Protein AF-A0A218NNU5-F1 (afdb_monomer_lite)

Foldseek 3Di:
DVLVVLLVLLVVLLVQLVVLQVQLVVQCVVCVVVVPCVDPSPVSSVVSNVSSVVSNVVSVVSVVVSVVVVVVVPD

Radius of gyration: 17.12 Å; chains: 1; bounding box: 42×20×46 Å

Secondary structure (DSSP, 8-state):
-HHHHHHHHHHHHHHHHHHHHHHHHHHHHHHHHTT-TTSHHHHHHHHHHHHHHHHHHHHHHHHHHHHHHHTTS--

Organism: NCBI:txid1920749

pLDDT: mean 76.65, std 12.59, range [48.0, 91.19]

Sequence (75 aa):
MHTEKQRIRAVFLLSFGTVFLISGIAGLLSLSISYNIKSFGTVIASLSVIAGAYFLLNAYFVWNNTATRGLGEDT

Structure (mmCIF, N/CA/C/O backbone):
data_AF-A0A218NNU5-F1
#
_entry.id   AF-A0A218NNU5-F1
#
loop_
_atom_site.group_PDB
_atom_site.id
_atom_site.type_symbol
_atom_sit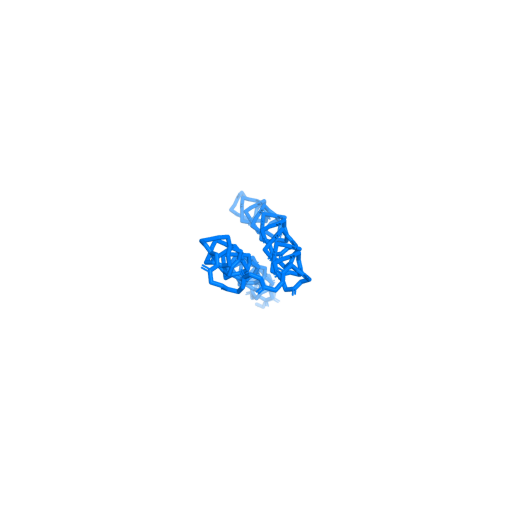e.label_atom_id
_atom_site.label_alt_id
_atom_site.label_comp_id
_atom_site.label_asym_id
_atom_site.label_entity_id
_atom_site.label_seq_id
_atom_site.pdbx_PDB_ins_code
_atom_site.Cartn_x
_atom_site.Cartn_y
_atom_site.Cartn_z
_atom_site.occupancy
_atom_site.B_iso_or_equiv
_atom_site.auth_seq_id
_atom_site.auth_comp_id
_atom_site.auth_asym_id
_atom_site.auth_atom_id
_atom_site.pdbx_PDB_model_num
ATOM 1 N N . MET A 1 1 ? -13.627 4.313 23.593 1.00 48.44 1 MET A N 1
ATOM 2 C CA . MET A 1 1 ? -12.461 5.141 23.186 1.00 48.44 1 MET A CA 1
ATOM 3 C C . MET A 1 1 ? -11.331 4.355 22.491 1.00 48.44 1 MET A C 1
ATOM 5 O O . MET A 1 1 ? -10.646 4.936 21.659 1.00 48.44 1 MET A O 1
ATOM 9 N N . HIS A 1 2 ? -11.115 3.056 22.770 1.00 54.69 2 HIS A N 1
ATOM 10 C CA . HIS A 1 2 ? -10.041 2.259 22.133 1.00 54.69 2 HIS A CA 1
ATOM 11 C C . HIS A 1 2 ? -10.332 1.819 20.681 1.00 54.69 2 HIS A C 1
ATOM 13 O O . HIS A 1 2 ? -9.427 1.825 19.845 1.00 54.69 2 HIS A O 1
ATOM 19 N N . THR A 1 3 ? -11.587 1.494 20.367 1.00 64.44 3 THR A N 1
ATOM 20 C CA . THR A 1 3 ? -12.046 1.014 19.049 1.00 64.44 3 THR A CA 1
ATOM 21 C C . THR A 1 3 ? -11.949 2.074 17.951 1.00 64.44 3 THR A C 1
ATOM 23 O O . THR A 1 3 ? -11.560 1.780 16.824 1.00 64.44 3 THR A O 1
ATOM 26 N N . GLU A 1 4 ? -12.213 3.338 18.275 1.00 68.88 4 GLU A N 1
ATOM 27 C CA . GLU A 1 4 ? -12.194 4.441 17.306 1.00 68.88 4 GLU A CA 1
ATOM 28 C C . GLU A 1 4 ? -10.767 4.780 16.844 1.00 68.88 4 GLU A C 1
ATOM 30 O O . GLU A 1 4 ? -10.492 4.905 15.651 1.00 68.88 4 GLU A O 1
ATOM 35 N N . LYS A 1 5 ? -9.810 4.794 17.781 1.00 77.12 5 LYS A N 1
ATOM 36 C CA . LYS A 1 5 ? -8.382 4.990 17.490 1.00 77.12 5 LYS A CA 1
ATOM 37 C C . LYS A 1 5 ? -7.802 3.852 16.638 1.00 77.12 5 LYS A C 1
ATOM 39 O O . LYS A 1 5 ? -6.943 4.096 15.789 1.00 77.12 5 LYS A O 1
ATOM 44 N N . GLN A 1 6 ? -8.266 2.617 16.844 1.00 73.88 6 GLN A N 1
ATOM 45 C CA . GLN A 1 6 ? -7.879 1.458 16.028 1.00 73.88 6 GLN A CA 1
ATOM 46 C C . GLN A 1 6 ? -8.475 1.525 14.621 1.00 73.88 6 GLN A C 1
ATOM 48 O O . GLN A 1 6 ? -7.760 1.278 13.650 1.00 73.88 6 GLN A O 1
ATOM 53 N N . ARG A 1 7 ? -9.737 1.947 14.498 1.00 75.56 7 ARG A N 1
ATOM 54 C CA . ARG A 1 7 ? -10.401 2.143 13.206 1.00 75.56 7 ARG A CA 1
ATOM 55 C C . ARG A 1 7 ? -9.713 3.223 12.369 1.00 75.56 7 ARG A C 1
ATOM 57 O O . ARG A 1 7 ? -9.433 2.989 11.197 1.00 75.56 7 ARG A O 1
ATOM 64 N N . ILE A 1 8 ? -9.361 4.359 12.975 1.00 82.62 8 ILE A N 1
ATOM 65 C CA . ILE A 1 8 ? -8.619 5.438 12.300 1.00 82.62 8 ILE A CA 1
ATOM 66 C C . ILE A 1 8 ? -7.248 4.942 11.820 1.00 82.62 8 ILE A C 1
ATOM 68 O O . ILE A 1 8 ? -6.861 5.218 10.686 1.00 82.62 8 ILE A O 1
ATOM 72 N N . ARG A 1 9 ? -6.530 4.159 12.640 1.00 80.94 9 ARG A N 1
ATOM 73 C CA . ARG A 1 9 ? -5.265 3.533 12.221 1.00 80.94 9 ARG A CA 1
ATOM 74 C C . ARG A 1 9 ? -5.462 2.598 11.032 1.00 80.94 9 ARG A C 1
ATOM 76 O O . ARG A 1 9 ? -4.717 2.721 10.068 1.00 80.94 9 ARG A O 1
ATOM 83 N N . ALA A 1 10 ? -6.453 1.710 11.073 1.00 81.00 10 ALA A N 1
ATOM 84 C CA . ALA A 1 10 ? -6.716 0.779 9.977 1.00 81.00 10 ALA A CA 1
ATOM 85 C C . ALA A 1 10 ? -6.980 1.520 8.661 1.00 81.00 10 ALA A C 1
ATOM 87 O O . ALA A 1 10 ? -6.345 1.211 7.659 1.00 81.00 10 ALA A O 1
ATOM 88 N N . VAL A 1 11 ? -7.839 2.544 8.681 1.00 84.00 11 VAL A N 1
ATOM 89 C CA . VAL A 1 11 ? -8.144 3.361 7.495 1.00 84.00 11 VAL A CA 1
ATOM 90 C C . VAL A 1 11 ? -6.897 4.086 6.987 1.00 84.00 11 VAL A C 1
ATOM 92 O O . VAL A 1 11 ? -6.623 4.064 5.791 1.00 84.00 11 VAL A O 1
ATOM 95 N N . PHE A 1 12 ? -6.104 4.678 7.882 1.00 85.12 12 PHE A N 1
ATOM 96 C CA . PHE A 1 12 ? -4.863 5.355 7.509 1.00 85.12 12 PHE A CA 1
ATOM 97 C C . PHE A 1 12 ? -3.860 4.403 6.842 1.00 85.12 12 PHE A C 1
ATOM 99 O O . PHE A 1 12 ? -3.333 4.717 5.776 1.00 85.12 12 PHE A O 1
ATOM 106 N N . LEU A 1 13 ? -3.635 3.227 7.439 1.00 85.81 13 LEU A N 1
ATOM 107 C CA . LEU A 1 13 ? -2.767 2.179 6.897 1.00 85.81 13 LEU A CA 1
ATOM 108 C C . LEU A 1 13 ? -3.256 1.678 5.533 1.00 85.81 13 LEU A C 1
ATOM 110 O O . LEU A 1 13 ? -2.444 1.454 4.638 1.00 85.81 13 LEU A O 1
ATOM 114 N N . LEU A 1 14 ? -4.569 1.544 5.354 1.00 85.31 14 LEU A N 1
ATOM 115 C CA . LEU A 1 14 ? -5.172 1.074 4.109 1.00 85.31 14 LEU A CA 1
ATOM 116 C C . LEU A 1 14 ? -4.987 2.101 2.982 1.00 85.31 14 LEU A C 1
ATOM 118 O O . LEU A 1 14 ? -4.551 1.739 1.886 1.00 85.31 14 LEU A O 1
ATOM 122 N N . SER A 1 15 ? -5.217 3.386 3.266 1.00 87.56 15 SER A N 1
ATOM 123 C CA . SER A 1 15 ? -4.978 4.479 2.316 1.00 87.56 15 SER A CA 1
ATOM 124 C C . SER A 1 15 ? -3.500 4.590 1.934 1.00 87.56 15 SER A C 1
ATOM 126 O O . SER A 1 15 ? -3.170 4.605 0.748 1.00 87.56 15 SER A O 1
ATOM 128 N N . PHE A 1 16 ? -2.595 4.605 2.921 1.00 85.62 16 PHE A N 1
ATOM 129 C CA . PHE A 1 16 ? -1.150 4.678 2.669 1.00 85.62 16 PHE A CA 1
ATOM 130 C C . PHE A 1 16 ? -0.641 3.464 1.895 1.00 85.62 16 PHE A C 1
ATOM 132 O O . PHE A 1 16 ? 0.105 3.616 0.927 1.00 85.62 16 PHE A O 1
ATOM 139 N N . GLY A 1 17 ? -1.076 2.269 2.291 1.00 84.81 17 GLY A N 1
ATOM 140 C CA . GLY A 1 17 ? -0.716 1.030 1.621 1.00 84.81 17 GLY A CA 1
ATOM 141 C C . GLY A 1 17 ? -1.140 1.030 0.157 1.00 84.81 17 GLY A C 1
ATOM 142 O O . GLY A 1 17 ? -0.330 0.719 -0.711 1.00 84.81 17 GLY A O 1
ATOM 143 N N . THR A 1 18 ? -2.366 1.470 -0.128 1.00 87.69 18 THR A N 1
ATOM 144 C CA . THR A 1 18 ? -2.897 1.554 -1.497 1.00 87.69 18 THR A CA 1
ATOM 145 C C . THR A 1 18 ? -2.085 2.520 -2.362 1.00 87.69 18 THR A C 1
ATOM 147 O O . THR A 1 18 ? -1.711 2.170 -3.480 1.00 87.69 18 THR A O 1
ATOM 150 N N . VAL A 1 19 ? -1.743 3.705 -1.843 1.00 90.50 19 VAL A N 1
ATOM 151 C CA . VAL A 1 19 ? -0.928 4.694 -2.574 1.00 90.50 19 VAL A CA 1
ATOM 152 C C . VAL A 1 19 ? 0.465 4.146 -2.890 1.00 90.50 19 VAL A C 1
ATOM 154 O O . VAL A 1 19 ? 0.917 4.238 -4.033 1.00 90.50 19 VAL A O 1
ATOM 157 N N . PHE A 1 20 ? 1.134 3.534 -1.910 1.00 86.56 20 PHE A N 1
ATOM 158 C CA . PHE A 1 20 ? 2.458 2.929 -2.104 1.00 86.56 20 PHE A CA 1
ATOM 159 C C . PHE A 1 20 ? 2.436 1.781 -3.117 1.00 86.56 20 PHE A C 1
ATOM 161 O O . PHE A 1 20 ? 3.361 1.642 -3.922 1.00 86.56 20 PHE A O 1
ATOM 168 N N . LEU A 1 21 ? 1.370 0.982 -3.101 1.00 87.38 21 LEU A N 1
ATOM 169 C CA . LEU A 1 21 ? 1.213 -0.172 -3.977 1.00 87.38 21 LEU A CA 1
ATOM 170 C C . LEU A 1 21 ? 0.954 0.269 -5.425 1.00 87.38 21 LEU A C 1
ATOM 172 O O . LEU A 1 21 ? 1.651 -0.189 -6.328 1.00 87.38 21 LEU A O 1
ATOM 176 N N . ILE A 1 22 ? 0.046 1.227 -5.645 1.00 90.12 22 ILE A N 1
ATOM 177 C CA . ILE A 1 22 ? -0.213 1.805 -6.975 1.00 90.12 22 ILE A CA 1
ATOM 178 C C . ILE A 1 22 ? 1.043 2.492 -7.521 1.00 90.12 22 ILE A C 1
ATOM 180 O O . ILE A 1 22 ? 1.420 2.253 -8.666 1.00 90.12 22 ILE A O 1
ATOM 184 N N . SER A 1 23 ? 1.718 3.304 -6.701 1.00 87.62 23 SER A N 1
ATOM 185 C CA . SER A 1 23 ? 2.942 4.009 -7.100 1.00 87.62 23 SER A CA 1
ATOM 186 C C . SER A 1 23 ? 4.071 3.037 -7.467 1.00 87.62 23 SER A C 1
ATOM 188 O O . SER A 1 23 ? 4.708 3.181 -8.511 1.00 87.62 23 SER A O 1
ATOM 190 N N . GLY A 1 24 ? 4.275 1.990 -6.661 1.00 85.69 24 GLY A N 1
ATOM 191 C CA . GLY A 1 24 ? 5.276 0.958 -6.927 1.00 85.69 24 GLY A CA 1
ATOM 192 C C . GLY A 1 24 ? 4.989 0.167 -8.205 1.00 85.69 24 GLY A C 1
ATOM 193 O O . GLY A 1 24 ? 5.888 -0.016 -9.027 1.00 85.69 24 GLY A O 1
ATOM 194 N N . ILE A 1 25 ? 3.732 -0.240 -8.422 1.00 87.25 25 ILE A N 1
ATOM 195 C CA . ILE A 1 25 ? 3.322 -0.929 -9.655 1.00 87.25 25 ILE A CA 1
ATOM 196 C C . ILE A 1 25 ? 3.514 -0.016 -10.867 1.00 87.25 25 ILE A C 1
ATOM 198 O O . ILE A 1 25 ? 4.103 -0.450 -11.853 1.00 87.25 25 ILE A O 1
ATOM 202 N N . ALA A 1 26 ? 3.075 1.244 -10.797 1.00 85.94 26 ALA A N 1
ATOM 203 C CA . ALA A 1 26 ? 3.240 2.208 -11.884 1.00 85.94 26 ALA A CA 1
ATOM 204 C C . ALA A 1 26 ? 4.723 2.449 -12.217 1.00 85.94 26 ALA A C 1
ATOM 206 O O . ALA A 1 26 ? 5.096 2.490 -13.392 1.00 85.94 26 ALA A O 1
ATOM 207 N N . GLY A 1 27 ? 5.580 2.536 -11.194 1.00 82.88 27 GLY A N 1
ATOM 208 C CA . GLY A 1 27 ? 7.030 2.634 -11.355 1.00 82.88 27 GLY A CA 1
ATOM 209 C C . GLY A 1 27 ? 7.626 1.415 -12.062 1.00 82.88 27 GLY A C 1
ATOM 210 O O . GLY A 1 27 ? 8.365 1.573 -13.034 1.00 82.88 27 GLY A O 1
ATOM 211 N N . LEU A 1 28 ? 7.262 0.201 -11.633 1.00 84.06 28 LEU A N 1
ATOM 212 C CA . LEU A 1 28 ? 7.705 -1.044 -12.274 1.00 84.06 28 LEU A CA 1
ATOM 213 C C . LEU A 1 28 ? 7.213 -1.163 -13.722 1.00 84.06 28 LEU A C 1
ATOM 215 O O . LEU A 1 28 ? 7.978 -1.589 -14.589 1.00 84.06 28 LEU A O 1
ATOM 219 N N . LEU A 1 29 ? 5.971 -0.761 -14.000 1.00 83.62 29 LEU A N 1
ATOM 220 C CA . LEU A 1 29 ? 5.403 -0.754 -15.350 1.00 83.62 29 LEU A CA 1
ATOM 221 C C . LEU A 1 29 ? 6.175 0.201 -16.267 1.00 83.62 29 LEU A C 1
ATOM 223 O O . LEU A 1 29 ? 6.582 -0.188 -17.360 1.00 83.62 29 LEU A O 1
ATOM 227 N N . SER A 1 30 ? 6.449 1.418 -15.794 1.00 80.69 30 SER A N 1
ATOM 228 C CA . SER A 1 30 ? 7.219 2.426 -16.533 1.00 80.69 30 SER A CA 1
ATOM 229 C C . SER A 1 30 ? 8.654 1.962 -16.833 1.00 80.69 30 SER A C 1
ATOM 231 O O . SER A 1 30 ? 9.153 2.102 -17.956 1.00 80.69 30 SER A O 1
ATOM 233 N N . LEU A 1 31 ? 9.305 1.323 -15.855 1.00 76.44 3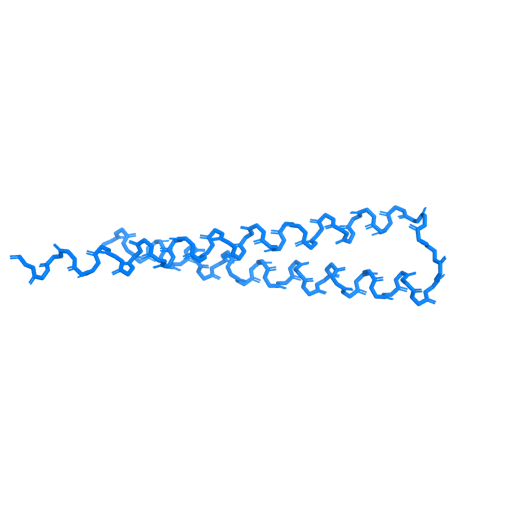1 LEU A N 1
ATOM 234 C CA . LEU A 1 31 ? 10.648 0.752 -16.008 1.00 76.44 31 LEU A CA 1
ATOM 235 C C . LEU A 1 31 ? 10.679 -0.446 -16.962 1.00 76.44 31 LEU A C 1
ATOM 237 O O . LEU A 1 31 ? 11.644 -0.598 -17.713 1.00 76.44 31 LEU A O 1
ATOM 241 N N . SER A 1 32 ? 9.623 -1.262 -16.956 1.00 70.00 32 SER A N 1
ATOM 242 C CA . SER A 1 32 ? 9.476 -2.408 -17.859 1.00 70.00 32 SER A CA 1
ATOM 243 C C . SER A 1 32 ? 9.305 -1.957 -19.309 1.00 70.00 32 SER A C 1
ATOM 245 O O . SER A 1 32 ? 9.946 -2.518 -20.192 1.00 70.00 32 SER A O 1
ATOM 247 N N . ILE A 1 33 ? 8.518 -0.900 -19.550 1.00 72.50 33 ILE A N 1
ATOM 248 C CA . ILE A 1 33 ? 8.369 -0.284 -20.882 1.00 72.50 33 ILE A CA 1
ATOM 249 C C . ILE A 1 33 ? 9.702 0.307 -21.363 1.00 72.50 33 ILE A C 1
ATOM 251 O O . ILE A 1 33 ? 10.036 0.220 -22.541 1.00 72.50 33 ILE A O 1
ATOM 255 N N . SER A 1 34 ? 10.492 0.872 -20.447 1.00 68.25 34 SER A N 1
ATOM 256 C CA . SER A 1 34 ? 11.793 1.475 -20.764 1.00 68.25 34 SER A CA 1
ATOM 257 C C . SER A 1 34 ? 12.948 0.461 -20.865 1.00 68.25 34 SER A C 1
ATOM 259 O O . SER A 1 34 ? 14.093 0.876 -21.036 1.00 68.25 34 SER A O 1
ATOM 261 N N . TYR A 1 35 ? 12.687 -0.851 -20.729 1.00 63.34 35 TYR A N 1
ATOM 262 C CA . TYR A 1 35 ? 13.669 -1.954 -20.766 1.00 63.34 35 TYR A CA 1
ATOM 263 C C . TYR A 1 35 ? 14.883 -1.807 -19.823 1.00 63.34 35 TYR A C 1
ATOM 265 O O . TYR A 1 35 ? 15.873 -2.531 -19.946 1.00 63.34 35 TYR A O 1
ATOM 273 N N . ASN A 1 36 ? 14.821 -0.914 -18.831 1.00 63.06 36 ASN A N 1
ATOM 274 C CA . ASN A 1 36 ? 15.953 -0.590 -17.963 1.00 63.06 36 ASN A CA 1
ATOM 275 C C . ASN A 1 36 ? 15.814 -1.264 -16.592 1.00 63.06 36 ASN A C 1
ATOM 277 O O . ASN A 1 36 ? 15.705 -0.629 -15.543 1.00 63.06 36 ASN A O 1
ATOM 281 N N . ILE A 1 37 ? 15.796 -2.598 -16.622 1.00 62.28 37 ILE A N 1
ATOM 282 C CA . ILE A 1 37 ? 15.488 -3.456 -15.467 1.00 62.28 37 ILE A CA 1
ATOM 283 C C . ILE A 1 37 ? 16.591 -3.367 -14.389 1.00 62.28 37 ILE A C 1
ATOM 285 O O . ILE A 1 37 ? 16.341 -3.640 -13.218 1.00 62.28 37 ILE A O 1
ATOM 289 N N . LYS A 1 38 ? 17.793 -2.892 -14.751 1.00 64.06 38 LYS A N 1
ATOM 290 C CA . LYS A 1 38 ? 18.943 -2.681 -13.849 1.00 64.06 38 LYS A CA 1
ATOM 291 C C . LYS A 1 38 ? 19.046 -1.250 -13.299 1.00 64.06 38 LYS A C 1
ATOM 293 O O . LYS A 1 38 ? 20.132 -0.803 -12.941 1.00 64.06 38 LYS A O 1
ATOM 298 N N . SER A 1 39 ? 17.940 -0.515 -13.247 1.00 69.50 39 SER A N 1
ATOM 299 C CA . SER A 1 39 ? 17.907 0.820 -12.651 1.00 69.50 39 SER A CA 1
ATOM 300 C C . SER A 1 39 ? 17.658 0.751 -11.140 1.00 69.50 39 SER A C 1
ATOM 302 O O . SER A 1 39 ? 16.853 -0.049 -10.665 1.00 69.50 39 SER A O 1
ATOM 304 N N . PHE A 1 40 ? 18.289 1.652 -10.381 1.00 76.12 40 PHE A N 1
ATOM 305 C CA . PHE A 1 40 ? 17.978 1.916 -8.967 1.00 76.12 40 PHE A CA 1
ATOM 306 C C . PHE A 1 40 ? 16.472 2.166 -8.740 1.00 76.12 40 PHE A C 1
ATOM 308 O O . PHE A 1 40 ? 15.923 1.809 -7.697 1.00 76.12 40 PHE A O 1
ATOM 315 N N . GLY A 1 41 ? 15.775 2.682 -9.760 1.00 77.94 41 GLY A N 1
ATOM 316 C CA . GLY A 1 41 ? 14.321 2.833 -9.758 1.00 77.94 41 GLY A CA 1
ATOM 317 C C . GLY A 1 41 ? 13.559 1.514 -9.592 1.00 77.94 41 GLY A C 1
ATOM 318 O O . GLY A 1 41 ? 12.539 1.499 -8.909 1.00 77.94 41 GLY A O 1
ATOM 319 N N . THR A 1 42 ? 14.058 0.396 -10.133 1.00 81.38 42 THR A N 1
ATOM 320 C CA . THR A 1 42 ? 13.421 -0.927 -9.991 1.00 81.38 42 THR A CA 1
ATOM 321 C C . THR A 1 42 ? 13.444 -1.387 -8.539 1.00 81.38 42 THR A C 1
ATOM 323 O O . THR A 1 42 ? 12.458 -1.932 -8.044 1.00 81.38 42 THR A O 1
ATOM 326 N N . VAL A 1 43 ? 14.548 -1.122 -7.832 1.00 84.56 43 VAL A N 1
ATOM 327 C CA . VAL A 1 43 ? 14.692 -1.447 -6.407 1.00 84.56 43 VAL A CA 1
ATOM 328 C C . VAL A 1 43 ? 13.710 -0.622 -5.578 1.00 84.56 43 VAL A C 1
ATOM 330 O O . VAL A 1 43 ? 12.965 -1.188 -4.780 1.00 84.56 43 VAL A O 1
ATOM 333 N N . ILE A 1 44 ? 13.638 0.693 -5.813 1.00 85.56 44 ILE A N 1
ATOM 334 C CA . ILE A 1 44 ? 12.692 1.578 -5.115 1.00 85.56 44 ILE A CA 1
ATOM 335 C C . ILE A 1 44 ? 11.244 1.151 -5.377 1.00 85.56 44 ILE A C 1
ATOM 337 O O . ILE A 1 44 ? 10.455 1.036 -4.440 1.00 85.56 44 ILE A O 1
ATOM 341 N N . ALA A 1 45 ? 10.892 0.887 -6.635 1.00 85.19 45 ALA A N 1
ATOM 342 C CA . ALA A 1 45 ? 9.537 0.506 -7.009 1.00 85.19 45 ALA A CA 1
ATOM 343 C C . ALA A 1 45 ? 9.137 -0.842 -6.382 1.00 85.19 45 ALA A C 1
ATOM 345 O O . ALA A 1 45 ? 8.043 -0.964 -5.832 1.00 85.19 45 ALA A O 1
ATOM 346 N N . SER A 1 46 ? 10.053 -1.816 -6.353 1.00 86.12 46 SER A N 1
ATOM 347 C CA . SER A 1 46 ? 9.841 -3.108 -5.684 1.00 86.12 46 SER A CA 1
ATOM 348 C C . SER A 1 46 ? 9.633 -2.947 -4.175 1.00 86.12 46 SER A C 1
ATOM 350 O O . SER A 1 46 ? 8.689 -3.507 -3.617 1.00 86.12 46 SER A O 1
ATOM 352 N N . LEU A 1 47 ? 10.464 -2.135 -3.512 1.00 88.56 47 LEU A N 1
ATOM 353 C CA . LEU A 1 47 ? 10.309 -1.828 -2.086 1.00 88.56 47 LEU A CA 1
ATOM 354 C C . LEU A 1 47 ? 8.982 -1.114 -1.796 1.00 88.56 47 LEU A C 1
ATOM 356 O O . LEU A 1 47 ? 8.340 -1.411 -0.790 1.00 88.56 47 LEU A O 1
ATOM 360 N N . SER A 1 48 ? 8.539 -0.227 -2.689 1.00 89.81 48 SER A N 1
ATOM 361 C CA . SER A 1 48 ? 7.248 0.457 -2.576 1.00 89.81 48 SER A CA 1
ATOM 362 C C . SER A 1 48 ? 6.071 -0.521 -2.629 1.00 89.81 48 SER A C 1
ATOM 364 O O . SER A 1 48 ? 5.155 -0.416 -1.813 1.00 89.81 48 SER A O 1
ATOM 366 N N . VAL A 1 49 ? 6.108 -1.512 -3.529 1.00 90.12 49 VAL A N 1
ATOM 367 C CA . VAL A 1 49 ? 5.081 -2.568 -3.597 1.00 90.12 49 VAL A CA 1
ATOM 368 C C . VAL A 1 49 ? 5.067 -3.408 -2.317 1.00 90.12 49 VAL A C 1
ATOM 370 O O . VAL A 1 49 ? 3.996 -3.642 -1.755 1.00 90.12 49 VAL A O 1
ATOM 373 N N . ILE A 1 50 ? 6.240 -3.817 -1.820 1.00 91.19 50 ILE A N 1
ATOM 374 C CA . ILE A 1 50 ? 6.362 -4.606 -0.581 1.00 91.19 50 ILE A CA 1
ATOM 375 C C . ILE A 1 50 ? 5.814 -3.822 0.620 1.00 91.19 50 ILE A C 1
ATOM 377 O O . ILE A 1 50 ? 5.024 -4.360 1.399 1.00 91.19 50 ILE A O 1
ATOM 381 N N . ALA A 1 51 ? 6.183 -2.546 0.755 1.00 86.94 51 ALA A N 1
ATOM 382 C CA . ALA A 1 51 ? 5.682 -1.677 1.818 1.00 86.94 51 ALA A CA 1
ATOM 383 C C . ALA A 1 51 ? 4.158 -1.502 1.733 1.00 86.94 51 ALA A C 1
ATOM 385 O O . ALA A 1 51 ? 3.463 -1.626 2.743 1.00 86.94 51 ALA A O 1
ATOM 386 N N . GLY A 1 52 ? 3.628 -1.292 0.523 1.00 86.62 52 GLY A N 1
ATOM 387 C CA . GLY A 1 52 ? 2.191 -1.225 0.274 1.00 86.62 52 GLY A CA 1
ATOM 388 C C . GLY A 1 52 ? 1.463 -2.484 0.748 1.00 86.62 52 GLY A C 1
ATOM 389 O O . GLY A 1 52 ? 0.517 -2.395 1.532 1.00 86.62 52 GLY A O 1
ATOM 390 N N . ALA A 1 53 ? 1.949 -3.663 0.352 1.00 88.25 53 ALA A N 1
ATOM 391 C CA . ALA A 1 53 ? 1.365 -4.943 0.746 1.00 88.25 53 ALA A CA 1
ATOM 392 C C . ALA A 1 53 ? 1.402 -5.151 2.270 1.00 88.25 53 ALA A C 1
ATOM 394 O O . ALA A 1 53 ? 0.414 -5.589 2.861 1.00 88.25 53 ALA A O 1
ATOM 395 N N . TYR A 1 54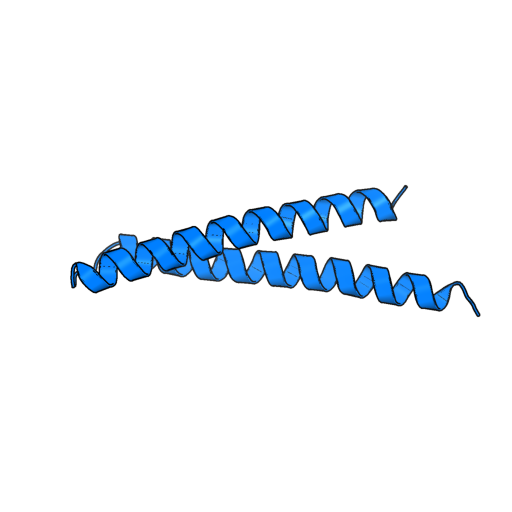 ? 2.507 -4.777 2.923 1.00 89.25 54 TYR A N 1
ATOM 396 C CA . TYR A 1 54 ? 2.646 -4.866 4.377 1.00 89.25 54 TYR A CA 1
ATOM 397 C C . TYR A 1 54 ? 1.641 -3.976 5.122 1.00 89.25 54 TYR A C 1
ATOM 399 O O . TYR A 1 54 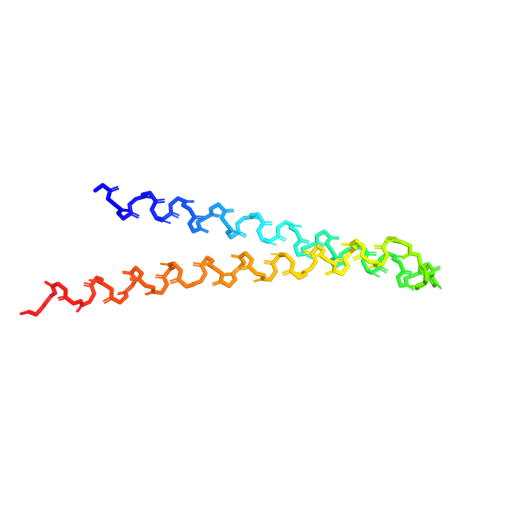? 1.059 -4.394 6.129 1.00 89.25 54 TYR A O 1
ATOM 407 N N . PHE A 1 55 ? 1.401 -2.757 4.633 1.00 85.69 55 PHE A N 1
ATOM 408 C CA . PHE A 1 55 ? 0.409 -1.859 5.223 1.00 85.69 55 PHE A CA 1
ATOM 409 C C . PHE A 1 55 ? -1.026 -2.358 5.025 1.00 85.69 55 PHE A C 1
ATOM 411 O O . PHE A 1 55 ? -1.803 -2.315 5.982 1.00 85.69 55 PHE A O 1
ATOM 418 N N . LEU A 1 56 ? -1.364 -2.899 3.846 1.00 84.56 56 LEU A N 1
ATOM 419 C CA . LEU A 1 56 ? -2.672 -3.528 3.620 1.00 84.56 56 LEU A CA 1
ATOM 420 C C . LEU A 1 56 ? -2.887 -4.736 4.538 1.00 84.56 56 LEU A C 1
ATOM 422 O O . LEU A 1 56 ? -3.955 -4.862 5.136 1.00 84.56 56 LEU A O 1
ATOM 426 N N . LEU A 1 57 ? -1.877 -5.594 4.694 1.00 86.94 57 LEU A N 1
ATOM 427 C CA . LEU A 1 57 ? -1.973 -6.769 5.560 1.00 86.94 57 LEU A CA 1
ATOM 428 C C . LEU A 1 57 ? -2.177 -6.364 7.028 1.00 86.94 57 LEU A C 1
ATOM 430 O O . LEU A 1 57 ? -3.030 -6.924 7.714 1.00 86.94 57 LEU A O 1
ATOM 434 N N . ASN A 1 58 ? -1.457 -5.343 7.502 1.00 83.56 58 ASN A N 1
ATOM 435 C CA . ASN A 1 58 ? -1.659 -4.807 8.849 1.00 83.56 58 ASN A CA 1
ATOM 436 C C . ASN A 1 58 ? -3.050 -4.190 9.032 1.00 83.56 58 ASN A C 1
ATOM 438 O O . ASN A 1 58 ? -3.688 -4.425 10.058 1.00 83.56 58 ASN A O 1
ATOM 442 N N . ALA A 1 59 ? -3.546 -3.434 8.049 1.00 81.69 59 ALA A N 1
ATOM 443 C CA . ALA A 1 59 ? -4.903 -2.896 8.092 1.00 81.69 59 ALA A CA 1
ATOM 444 C C . ALA A 1 59 ? -5.948 -4.021 8.169 1.00 81.69 59 ALA A C 1
ATOM 446 O O . ALA A 1 59 ? -6.877 -3.940 8.975 1.00 81.69 59 ALA A O 1
ATOM 447 N N . TYR A 1 60 ? -5.753 -5.095 7.398 1.00 84.06 60 TYR A N 1
ATOM 448 C CA . TYR A 1 60 ? -6.614 -6.275 7.414 1.00 84.06 60 TYR A CA 1
ATOM 449 C C . TYR A 1 60 ? -6.613 -6.982 8.776 1.00 84.06 60 TYR A C 1
ATOM 451 O O . TYR A 1 60 ? -7.679 -7.287 9.307 1.00 84.06 60 TYR A O 1
ATOM 459 N N . PHE A 1 61 ? -5.448 -7.181 9.399 1.00 81.50 61 PHE A N 1
ATOM 460 C CA . PHE A 1 61 ? -5.368 -7.767 10.743 1.00 81.50 61 PHE A CA 1
ATOM 461 C C . PHE A 1 61 ? -6.066 -6.911 11.803 1.00 81.50 61 PHE A C 1
ATOM 463 O O . PHE A 1 61 ? -6.770 -7.446 12.661 1.00 81.50 61 PHE A O 1
ATOM 470 N N . VAL A 1 62 ? -5.901 -5.586 11.750 1.00 80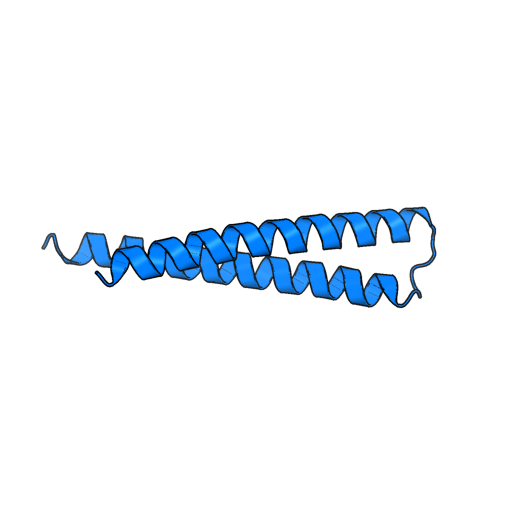.62 62 VAL A N 1
ATOM 471 C CA . VAL A 1 62 ? -6.588 -4.669 12.674 1.00 80.62 62 VAL A CA 1
ATOM 472 C C . VAL A 1 62 ? -8.102 -4.735 12.470 1.00 80.62 62 VAL A C 1
ATOM 474 O O . VAL A 1 62 ? -8.848 -4.776 13.450 1.00 80.62 62 VAL A O 1
ATOM 477 N N . TRP A 1 63 ? -8.559 -4.801 11.219 1.00 75.25 63 TRP A N 1
ATOM 478 C CA . TRP A 1 63 ? -9.974 -4.960 10.895 1.00 75.25 63 TRP A CA 1
ATOM 479 C C . TRP A 1 63 ? -10.532 -6.283 11.430 1.00 75.25 63 TRP A C 1
ATOM 481 O O . TRP A 1 63 ? -11.528 -6.287 12.154 1.00 75.25 63 TRP A O 1
ATOM 491 N N . ASN A 1 64 ? -9.850 -7.396 11.152 1.00 77.81 64 ASN A N 1
ATOM 492 C CA . ASN A 1 64 ? -10.294 -8.727 11.552 1.00 77.81 64 ASN A CA 1
ATOM 493 C C . ASN A 1 64 ? -10.352 -8.879 13.079 1.00 77.81 64 ASN A C 1
ATOM 495 O O . ASN A 1 64 ? -11.360 -9.336 13.604 1.00 77.81 64 ASN A O 1
ATOM 499 N N . ASN A 1 65 ? -9.333 -8.399 13.801 1.00 69.44 65 ASN A N 1
ATOM 500 C CA . ASN A 1 65 ? -9.314 -8.409 15.269 1.00 69.44 65 ASN A CA 1
ATOM 501 C C . ASN A 1 65 ? -10.399 -7.520 15.900 1.00 69.44 65 ASN A C 1
ATOM 503 O O . ASN A 1 65 ? -10.790 -7.753 17.044 1.00 69.44 65 ASN A O 1
ATOM 507 N N . THR A 1 66 ? -10.879 -6.497 15.188 1.00 62.28 66 THR A N 1
ATOM 508 C CA . THR A 1 66 ? -12.016 -5.686 15.647 1.00 62.28 66 THR A CA 1
ATOM 509 C C . THR A 1 66 ? -13.328 -6.455 15.468 1.00 62.28 66 THR A C 1
ATOM 511 O O . THR A 1 66 ? -14.169 -6.436 16.362 1.00 62.28 66 THR A O 1
ATOM 514 N N . ALA A 1 67 ? -13.475 -7.192 14.362 1.00 59.59 67 ALA A N 1
ATOM 515 C CA . ALA A 1 67 ? -14.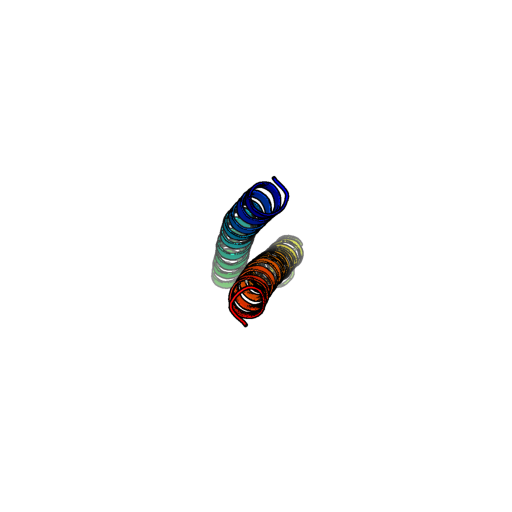655 -8.010 14.085 1.00 59.59 67 ALA A CA 1
ATOM 516 C C . ALA A 1 67 ? -14.797 -9.204 15.048 1.00 59.59 67 ALA A C 1
ATOM 518 O O . ALA A 1 67 ? -15.895 -9.475 15.523 1.00 59.59 67 ALA A O 1
ATOM 519 N N . THR A 1 68 ? -13.698 -9.884 15.400 1.00 56.78 68 THR A N 1
ATOM 520 C CA . THR A 1 68 ? -13.752 -11.024 16.340 1.00 56.78 68 THR A CA 1
ATOM 521 C C . THR A 1 68 ? -14.048 -10.600 17.778 1.00 56.78 68 THR A C 1
ATOM 523 O O . THR A 1 68 ? -14.652 -11.365 18.518 1.00 56.78 68 THR A O 1
ATOM 526 N N . ARG A 1 69 ? -13.642 -9.390 18.190 1.00 54.66 69 ARG A N 1
ATOM 527 C CA . ARG A 1 69 ? -13.924 -8.874 19.541 1.00 54.66 69 ARG A CA 1
ATOM 528 C C . ARG A 1 69 ? -15.367 -8.406 19.723 1.00 54.66 69 ARG A C 1
ATOM 530 O O . ARG A 1 69 ? -15.862 -8.498 20.834 1.00 54.66 69 ARG A O 1
ATOM 537 N N . GLY A 1 70 ? -16.032 -7.958 18.657 1.00 50.53 70 GLY A N 1
ATOM 538 C CA . GLY A 1 70 ? -17.455 -7.604 18.708 1.00 50.53 70 GLY A CA 1
ATOM 539 C C . GLY A 1 70 ? -18.385 -8.811 18.858 1.00 50.53 70 GLY A C 1
ATOM 540 O O . GLY A 1 70 ? -19.439 -8.676 19.444 1.00 50.53 70 GLY A O 1
ATOM 541 N N . LEU A 1 71 ? -17.980 -9.997 18.389 1.00 53.47 71 LEU A N 1
ATOM 542 C CA . LEU A 1 71 ? -18.782 -11.229 18.483 1.00 53.47 71 LEU A CA 1
ATOM 543 C C . LEU A 1 71 ? -18.616 -11.987 19.814 1.00 53.47 71 LEU A C 1
ATOM 545 O O . LEU A 1 71 ? -19.291 -12.987 20.030 1.00 53.47 71 LEU A O 1
ATOM 549 N N . GLY A 1 72 ? -17.686 -11.560 20.676 1.00 50.91 72 GLY A N 1
ATOM 550 C CA . GLY A 1 72 ? -17.417 -12.188 21.976 1.00 50.91 72 GLY A CA 1
ATOM 551 C C . GLY A 1 72 ? -18.017 -11.449 23.174 1.00 50.91 72 GLY A C 1
ATOM 552 O O . GLY A 1 72 ? -17.885 -11.936 24.290 1.00 50.91 72 GLY A O 1
ATOM 553 N N . GLU A 1 73 ? -18.634 -10.282 22.964 1.00 48.72 73 GLU A N 1
ATOM 554 C CA . GLU A 1 73 ? -19.364 -9.539 24.006 1.00 48.72 73 GLU A CA 1
ATOM 555 C C . GLU A 1 73 ? -20.875 -9.860 24.008 1.00 48.72 73 GLU A C 1
ATOM 557 O O . GLU A 1 73 ? -21.598 -9.384 24.881 1.00 48.72 73 GLU A O 1
ATOM 562 N N . ASP A 1 74 ? -21.335 -10.714 23.083 1.00 49.81 74 ASP A N 1
ATOM 563 C CA . ASP A 1 74 ? -22.752 -11.044 22.870 1.00 49.81 74 ASP A CA 1
ATOM 564 C C . ASP A 1 74 ? -23.173 -12.411 23.471 1.00 49.81 74 ASP A C 1
ATOM 566 O O . ASP A 1 74 ? -24.285 -12.882 23.217 1.00 49.81 74 ASP A O 1
ATOM 570 N N . THR A 1 75 ? -22.305 -13.066 24.254 1.00 48.00 75 THR A N 1
ATOM 571 C CA . THR A 1 75 ? -22.588 -14.321 24.992 1.00 48.00 75 THR A CA 1
ATOM 572 C C . THR A 1 75 ? -22.267 -14.173 26.465 1.00 48.00 75 THR A C 1
ATOM 574 O O . THR A 1 75 ? -23.074 -14.645 27.295 1.00 48.00 75 THR A O 1
#